Protein AF-A0A2S6AYW7-F1 (afdb_monomer_lite)

Secondary structure (DSSP, 8-state):
-B-TTS-B--GGGT---------S---EETTEE-------PPTT--HHHHHHHHHHHHHHSTTT------HHHHHHHHHHHHHTT-

Radius of gyration: 24.57 Å; chains: 1; bounding box: 52×24×71 Å

Structure (mmCIF, N/CA/C/O backbone):
data_AF-A0A2S6AYW7-F1
#
_entry.id   AF-A0A2S6AYW7-F1
#
loop_
_atom_site.group_PDB
_atom_site.id
_atom_site.type_symbol
_atom_site.label_atom_id
_atom_site.label_alt_id
_atom_site.label_comp_id
_atom_site.label_asym_id
_atom_site.label_entity_id
_atom_site.label_seq_id
_atom_site.pdbx_PDB_ins_code
_atom_site.Cartn_x
_atom_site.Cartn_y
_atom_site.Cartn_z
_atom_site.occupancy
_atom_site.B_iso_or_equiv
_atom_site.auth_seq_id
_atom_site.auth_comp_id
_atom_site.auth_asym_id
_atom_site.auth_atom_id
_atom_site.pdbx_PDB_model_num
ATOM 1 N N . VAL A 1 1 ? -18.979 1.981 35.654 1.00 82.19 1 VAL A N 1
ATOM 2 C CA . VAL A 1 1 ? -19.686 3.225 35.268 1.00 82.19 1 VAL A CA 1
ATOM 3 C C . VAL A 1 1 ? -20.910 3.353 36.148 1.00 82.19 1 VAL A C 1
ATOM 5 O O . VAL A 1 1 ? -21.497 2.331 36.480 1.00 82.19 1 VAL A O 1
ATOM 8 N N . ARG A 1 2 ? -21.241 4.561 36.604 1.00 91.00 2 ARG A N 1
ATOM 9 C CA . ARG A 1 2 ? -22.393 4.766 37.487 1.00 91.00 2 ARG A CA 1
ATOM 10 C C . ARG A 1 2 ? -23.684 4.773 36.656 1.00 91.00 2 ARG A C 1
ATOM 12 O O . ARG A 1 2 ? -23.717 5.465 35.642 1.00 91.00 2 ARG A O 1
ATOM 19 N N . ASN A 1 3 ? -24.696 3.991 37.036 1.00 89.19 3 ASN A N 1
ATOM 20 C CA . ASN A 1 3 ? -25.998 3.970 36.356 1.00 89.19 3 ASN A CA 1
ATOM 21 C C . ASN A 1 3 ? -26.913 5.116 36.844 1.00 89.19 3 ASN A C 1
ATOM 23 O O . ASN A 1 3 ? -26.565 5.848 37.772 1.00 89.19 3 ASN A O 1
ATOM 27 N N . ASN A 1 4 ? -28.093 5.263 36.229 1.00 90.00 4 ASN A N 1
ATOM 28 C CA . ASN A 1 4 ? -29.076 6.297 36.589 1.00 90.00 4 ASN A CA 1
ATOM 29 C C . ASN A 1 4 ? -29.647 6.138 38.015 1.00 90.00 4 ASN A C 1
ATOM 31 O O . ASN A 1 4 ? -30.157 7.094 38.587 1.00 90.00 4 ASN A O 1
ATOM 35 N N . SER A 1 5 ? -29.522 4.947 38.602 1.00 92.19 5 SER A N 1
ATOM 36 C CA . SER A 1 5 ? -29.877 4.659 39.998 1.00 92.19 5 SER A CA 1
ATOM 37 C C . SER A 1 5 ? -28.731 4.960 40.975 1.00 92.19 5 SER A C 1
ATOM 39 O O . SER A 1 5 ? -28.848 4.708 42.170 1.00 92.19 5 SER A O 1
ATOM 41 N N . GLY A 1 6 ? -27.604 5.495 40.490 1.00 90.12 6 GLY A N 1
ATOM 42 C CA . GLY A 1 6 ? -26.437 5.828 41.303 1.00 90.12 6 GLY A CA 1
ATOM 43 C C . GLY A 1 6 ? -25.531 4.639 41.637 1.00 90.12 6 GLY A C 1
ATOM 44 O O . GLY A 1 6 ? -24.519 4.830 42.312 1.00 90.12 6 GLY A O 1
ATOM 45 N N . GLU A 1 7 ? -25.829 3.440 41.148 1.00 92.38 7 GLU A N 1
ATOM 46 C CA . GLU A 1 7 ? -25.077 2.217 41.430 1.00 92.38 7 GLU A CA 1
ATOM 47 C C . GLU A 1 7 ? -23.864 2.082 40.508 1.00 92.38 7 GLU A C 1
ATOM 49 O O . GLU A 1 7 ? -23.867 2.529 39.358 1.00 92.38 7 GLU A O 1
ATOM 54 N N . MET A 1 8 ? -22.808 1.436 41.002 1.00 92.69 8 MET A N 1
ATOM 55 C CA . MET A 1 8 ? -21.625 1.141 40.199 1.00 92.69 8 MET A CA 1
ATOM 56 C C . MET A 1 8 ? -21.838 -0.136 39.390 1.00 92.69 8 MET A C 1
ATOM 58 O O . MET A 1 8 ? -21.927 -1.223 39.947 1.00 92.69 8 MET A O 1
ATOM 62 N N . VAL A 1 9 ? -21.855 -0.002 38.065 1.00 91.12 9 VAL A N 1
ATOM 63 C CA . VAL A 1 9 ? -22.022 -1.118 37.129 1.00 91.12 9 VAL A CA 1
ATOM 64 C C . VAL A 1 9 ? -20.685 -1.429 36.442 1.00 91.12 9 VAL A C 1
ATOM 66 O O . VAL A 1 9 ? -20.021 -0.499 35.959 1.00 91.12 9 VAL A O 1
ATOM 69 N N . PRO A 1 10 ? -20.244 -2.700 36.389 1.00 89.38 10 PRO A N 1
ATOM 70 C CA . PRO A 1 10 ? -19.020 -3.075 35.686 1.00 89.38 10 PRO A CA 1
ATOM 71 C C . PRO A 1 10 ? -19.166 -2.853 34.174 1.00 89.38 10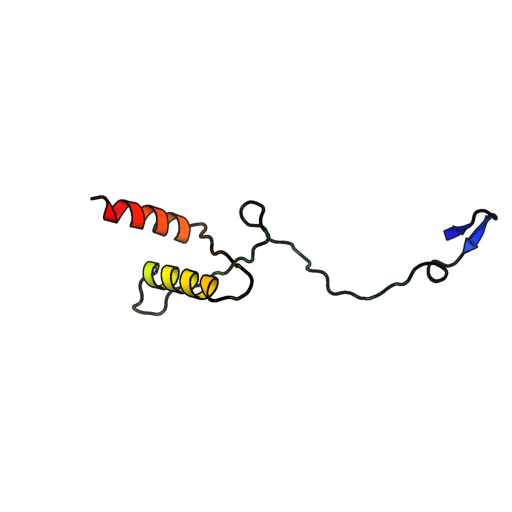 PRO A C 1
ATOM 73 O O . PRO A 1 10 ? -20.243 -3.022 33.613 1.00 89.38 10 PRO A O 1
ATOM 76 N N . PHE A 1 11 ? -18.072 -2.482 33.503 1.00 86.88 11 PHE A N 1
ATOM 77 C CA . PHE A 1 11 ? -18.076 -2.180 32.061 1.00 86.88 11 PHE A CA 1
ATOM 78 C C . PHE A 1 11 ? -18.496 -3.393 31.213 1.00 86.88 11 PHE A C 1
ATOM 80 O O . PHE A 1 11 ? -19.181 -3.250 30.207 1.00 86.88 11 PHE A O 1
ATOM 87 N N . SER A 1 12 ? -18.163 -4.599 31.678 1.00 87.19 12 SER A N 1
ATOM 88 C CA . SER A 1 12 ? -18.550 -5.867 31.055 1.00 87.19 12 SER A CA 1
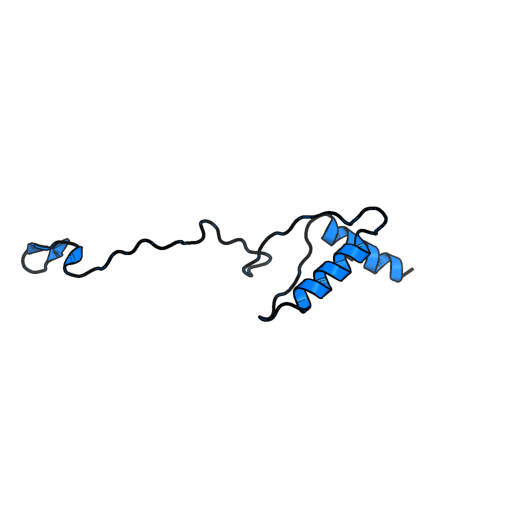ATOM 89 C C . SER A 1 12 ? -20.059 -6.140 31.053 1.00 87.19 12 SER A C 1
ATOM 91 O O . SER A 1 12 ? -20.503 -7.009 30.313 1.00 87.19 12 SER A O 1
ATOM 93 N N . ALA A 1 13 ? -20.862 -5.423 31.850 1.00 87.62 13 ALA A N 1
ATOM 94 C CA . ALA A 1 13 ? -22.316 -5.600 31.865 1.00 87.62 13 ALA A CA 1
ATOM 95 C C . ALA A 1 13 ? -23.015 -5.010 30.626 1.00 87.62 13 ALA A C 1
ATOM 97 O O . ALA A 1 13 ? -24.186 -5.298 30.399 1.00 87.62 13 ALA A O 1
ATOM 98 N N . PHE A 1 14 ? -22.325 -4.172 29.846 1.00 88.31 14 PHE A N 1
ATOM 9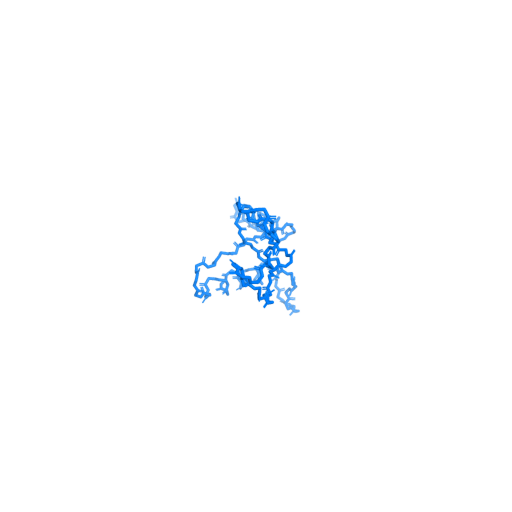9 C CA . PHE A 1 14 ? -22.891 -3.499 28.670 1.00 88.31 14 PHE A CA 1
ATOM 100 C C . PHE A 1 14 ? -21.880 -3.279 27.530 1.00 88.31 14 PHE A C 1
ATOM 102 O O . PHE A 1 14 ? -22.216 -2.641 26.535 1.00 88.31 14 PHE A O 1
ATOM 109 N N . ALA A 1 15 ? -20.653 -3.790 27.651 1.00 89.88 15 ALA A N 1
ATOM 110 C CA . ALA A 1 15 ? -19.631 -3.717 26.613 1.00 89.88 15 ALA A CA 1
ATOM 111 C C . ALA A 1 15 ? -18.837 -5.027 26.523 1.00 89.88 15 ALA A C 1
ATOM 113 O O . ALA A 1 15 ? -18.611 -5.712 27.522 1.00 89.88 15 ALA A O 1
ATOM 114 N N . THR A 1 16 ? -18.378 -5.346 25.314 1.00 89.38 16 THR A N 1
ATOM 115 C CA . THR A 1 16 ? -17.519 -6.498 25.023 1.00 89.38 16 THR A CA 1
ATOM 116 C C . THR A 1 16 ? -16.159 -5.995 24.554 1.00 89.38 16 THR A C 1
ATOM 118 O O . THR A 1 16 ? -16.092 -5.080 23.737 1.00 89.38 16 THR A O 1
ATOM 121 N N . THR A 1 17 ? -15.082 -6.593 25.060 1.00 88.25 17 THR A N 1
ATOM 122 C CA . THR A 1 17 ? -13.709 -6.248 24.675 1.00 88.25 17 THR A CA 1
ATOM 123 C C . THR A 1 17 ? -13.082 -7.416 23.927 1.00 88.25 17 THR A C 1
ATOM 125 O O . THR A 1 17 ? -13.125 -8.550 24.406 1.00 88.25 17 THR A O 1
ATOM 128 N N . SER A 1 18 ? -12.469 -7.137 22.781 1.00 88.56 18 SER A N 1
ATOM 129 C CA . SER A 1 18 ? -11.688 -8.084 21.985 1.00 88.56 18 SER A CA 1
ATOM 130 C C . SER A 1 18 ? -10.286 -7.527 21.738 1.00 88.56 18 SER A C 1
ATOM 132 O O . SER A 1 18 ? -10.070 -6.315 21.712 1.00 88.56 18 SER A O 1
ATOM 134 N N . TRP A 1 19 ? -9.314 -8.423 21.571 1.00 85.56 19 TRP A N 1
ATOM 135 C CA . TRP A 1 19 ? -8.008 -8.057 21.031 1.00 85.56 19 TRP A CA 1
ATOM 136 C C . TRP A 1 19 ? -8.082 -8.103 19.511 1.00 85.56 19 TRP A C 1
ATOM 138 O O . TRP A 1 19 ? -8.303 -9.167 18.937 1.00 85.56 19 TRP A O 1
ATOM 148 N N . GLU A 1 20 ? -7.871 -6.961 18.867 1.00 83.31 20 GLU A N 1
ATOM 149 C CA . GLU A 1 20 ? -7.843 -6.856 17.411 1.00 83.31 20 GLU A CA 1
ATOM 150 C C . GLU A 1 20 ? -6.511 -6.287 16.933 1.00 83.31 20 GLU A C 1
ATOM 152 O O . GLU A 1 20 ? -5.890 -5.437 17.577 1.00 83.31 20 GLU A O 1
ATOM 157 N N . LYS A 1 21 ? -6.058 -6.768 15.774 1.00 75.50 21 LYS A N 1
ATOM 158 C CA . LYS A 1 21 ? -4.854 -6.263 15.122 1.00 75.50 21 LYS A CA 1
ATOM 159 C C . LYS A 1 21 ? -5.227 -5.066 14.248 1.00 75.50 21 LYS A C 1
ATOM 161 O O . LYS A 1 21 ? -5.563 -5.229 13.081 1.00 75.50 21 LYS A O 1
ATOM 166 N N . GLY A 1 22 ? -5.170 -3.865 14.816 1.00 73.25 22 GLY A N 1
ATOM 167 C CA . GLY A 1 22 ? -5.270 -2.619 14.052 1.00 73.25 22 GLY A CA 1
ATOM 168 C C . GLY A 1 22 ? -3.953 -2.278 13.346 1.00 73.25 22 GLY A C 1
ATOM 169 O O . GLY A 1 22 ? -2.875 -2.552 13.878 1.00 73.25 22 GLY A O 1
ATOM 170 N N . SER A 1 23 ? -4.014 -1.667 12.156 1.00 69.62 23 SER A N 1
ATOM 171 C CA . SER A 1 23 ? -2.808 -1.108 11.528 1.00 69.62 23 SER A CA 1
ATOM 172 C C . SER A 1 23 ? -2.306 0.072 12.359 1.00 69.62 23 SER A C 1
ATOM 174 O O . SER A 1 23 ? -3.048 1.026 12.582 1.00 69.62 23 SER A O 1
ATOM 176 N N . ALA A 1 24 ? -1.046 0.031 12.799 1.00 65.31 24 ALA A N 1
ATOM 177 C CA . ALA A 1 24 ? -0.445 1.103 13.598 1.00 65.31 24 ALA A CA 1
ATOM 178 C C . ALA A 1 24 ? -0.272 2.418 12.811 1.00 65.31 24 ALA A C 1
ATOM 180 O O . ALA A 1 24 ? -0.080 3.474 13.407 1.00 65.31 24 ALA A O 1
ATOM 181 N N . SER A 1 25 ? -0.334 2.357 11.477 1.00 63.84 25 SER A N 1
ATOM 182 C CA . SER A 1 25 ? -0.234 3.516 10.595 1.00 63.84 25 SER A CA 1
ATOM 183 C C . SER A 1 25 ? -1.072 3.313 9.334 1.00 63.84 25 SER A C 1
ATOM 185 O O . SER A 1 25 ? -1.140 2.209 8.788 1.00 63.84 25 SER A O 1
ATOM 187 N N . LEU A 1 26 ? -1.710 4.386 8.871 1.00 67.25 26 LEU A N 1
ATOM 188 C CA . LEU A 1 26 ? -2.383 4.445 7.579 1.00 67.25 26 LEU A CA 1
ATOM 189 C C . LEU A 1 26 ? -1.570 5.362 6.665 1.00 67.25 26 LEU A C 1
ATOM 191 O O . LEU A 1 26 ? -1.684 6.586 6.738 1.00 67.25 26 LEU A O 1
ATOM 195 N N . SER A 1 27 ? -0.744 4.768 5.810 1.00 75.12 27 SER A N 1
ATOM 196 C CA . SER A 1 27 ? -0.019 5.509 4.783 1.00 75.12 27 SER A CA 1
ATOM 197 C C . SER A 1 27 ? -0.978 5.915 3.664 1.00 75.12 27 SER A C 1
ATOM 199 O O . SER A 1 27 ? -1.822 5.136 3.219 1.00 75.12 27 SER A O 1
ATOM 201 N N . ARG A 1 28 ? -0.877 7.174 3.238 1.00 82.19 28 ARG A N 1
ATOM 202 C CA . ARG A 1 28 ? -1.660 7.733 2.137 1.00 82.19 28 ARG A CA 1
ATOM 203 C C . ARG A 1 28 ? -0.732 8.370 1.122 1.00 82.19 28 ARG A C 1
ATOM 205 O O . ARG A 1 28 ? 0.225 9.039 1.502 1.00 82.19 28 ARG A O 1
ATOM 212 N N . PHE A 1 29 ? -1.067 8.218 -0.150 1.00 83.44 29 PHE A N 1
ATOM 213 C CA . PHE A 1 29 ? -0.442 8.940 -1.248 1.00 83.44 29 PHE A CA 1
ATOM 214 C C . PHE A 1 29 ? -1.528 9.740 -1.968 1.00 83.44 29 PHE A C 1
ATOM 216 O O . PHE A 1 29 ? -2.548 9.181 -2.364 1.00 83.44 29 PHE A O 1
ATOM 223 N N . ASN A 1 30 ? -1.357 11.062 -2.059 1.00 81.31 30 ASN A N 1
ATOM 224 C CA . ASN A 1 30 ? -2.347 11.986 -2.634 1.00 81.31 30 ASN A CA 1
ATOM 225 C C . ASN A 1 30 ? -3.784 11.814 -2.086 1.00 81.31 30 ASN A C 1
ATOM 227 O O . ASN A 1 30 ? -4.760 11.974 -2.809 1.00 81.31 30 ASN A O 1
ATOM 231 N N . GLY A 1 31 ? -3.922 11.485 -0.796 1.00 81.06 31 GLY A N 1
ATOM 232 C CA . GLY A 1 31 ? -5.219 11.317 -0.121 1.00 81.06 31 GLY A CA 1
ATOM 233 C C . GLY A 1 31 ? -5.801 9.896 -0.159 1.00 81.06 31 GLY A C 1
ATOM 234 O O . GLY A 1 31 ? -6.632 9.561 0.690 1.00 81.06 31 GLY A O 1
ATOM 235 N N . THR A 1 32 ? -5.305 9.029 -1.042 1.00 85.25 32 THR A N 1
ATOM 236 C CA . THR A 1 32 ? -5.733 7.625 -1.161 1.00 85.25 32 THR A CA 1
ATOM 237 C C . THR A 1 32 ? -4.865 6.717 -0.281 1.00 85.25 32 THR A C 1
ATOM 239 O O . THR A 1 32 ? -3.653 6.937 -0.216 1.00 85.25 32 THR A O 1
ATOM 242 N N . PRO A 1 33 ? -5.432 5.713 0.422 1.00 87.12 33 PRO A N 1
ATOM 243 C CA . PRO A 1 33 ? -4.644 4.702 1.128 1.00 87.12 33 PRO A CA 1
ATOM 244 C C . PRO A 1 33 ? -3.635 4.044 0.188 1.00 87.12 33 PRO A C 1
ATOM 246 O O . PRO A 1 33 ? -4.003 3.577 -0.886 1.00 87.12 33 PRO A O 1
ATOM 249 N N . ALA A 1 34 ? -2.367 4.031 0.582 1.00 88.06 34 ALA A N 1
ATOM 250 C CA . ALA A 1 34 ? -1.286 3.543 -0.259 1.00 88.06 34 ALA A CA 1
ATOM 251 C C . ALA A 1 34 ? -0.196 2.891 0.585 1.00 88.06 34 ALA A C 1
ATOM 253 O O . ALA A 1 34 ? 0.030 3.262 1.738 1.00 88.06 34 ALA A O 1
ATOM 254 N N . ILE A 1 35 ? 0.509 1.943 -0.019 1.00 88.31 35 ILE A N 1
ATOM 255 C CA . ILE A 1 35 ? 1.682 1.300 0.566 1.00 88.31 35 ILE A CA 1
ATOM 256 C C . ILE A 1 35 ? 2.897 1.762 -0.232 1.00 88.31 35 ILE A C 1
ATOM 258 O O . ILE A 1 35 ? 2.868 1.772 -1.460 1.00 88.31 35 ILE A O 1
ATOM 262 N N . SER A 1 36 ? 3.954 2.165 0.471 1.00 88.19 36 SER A N 1
ATOM 263 C CA . SER A 1 36 ? 5.220 2.516 -0.170 1.00 88.19 36 SER A CA 1
ATOM 264 C C . SER A 1 36 ? 6.029 1.251 -0.433 1.00 88.19 36 SER A C 1
ATOM 266 O O . SER A 1 36 ? 6.246 0.459 0.485 1.00 88.19 36 SER A O 1
ATOM 268 N N . ILE A 1 37 ? 6.480 1.080 -1.673 1.00 89.12 37 ILE A N 1
ATOM 269 C CA . ILE A 1 37 ? 7.348 -0.017 -2.099 1.00 89.12 37 ILE A CA 1
ATOM 270 C C . ILE A 1 37 ? 8.624 0.604 -2.665 1.00 89.12 37 ILE A C 1
ATOM 272 O O . ILE A 1 37 ? 8.563 1.525 -3.479 1.00 89.12 37 ILE A O 1
ATOM 276 N N . SER A 1 38 ? 9.778 0.105 -2.229 1.00 90.50 38 SER A N 1
ATOM 277 C CA . SER A 1 38 ? 11.089 0.508 -2.733 1.00 90.50 38 SER A CA 1
ATOM 278 C C . SER A 1 38 ? 11.855 -0.704 -3.254 1.00 90.50 38 SER A C 1
ATOM 280 O O . SER A 1 38 ? 11.744 -1.809 -2.724 1.00 90.50 38 SER A O 1
ATOM 282 N N . GLY A 1 39 ? 12.633 -0.495 -4.312 1.00 90.00 39 GLY A N 1
ATOM 283 C CA . GLY A 1 39 ? 13.392 -1.547 -4.974 1.00 90.00 39 GLY A CA 1
ATOM 284 C C . GLY A 1 39 ? 14.350 -0.980 -6.012 1.00 90.00 39 GLY A C 1
ATOM 285 O O . GLY A 1 39 ? 14.370 0.225 -6.264 1.00 90.00 39 GLY A O 1
ATOM 286 N N . ALA A 1 40 ? 15.152 -1.862 -6.597 1.00 90.88 40 ALA A N 1
ATOM 287 C CA . ALA A 1 40 ? 16.094 -1.541 -7.659 1.00 90.88 40 ALA A CA 1
ATOM 288 C C . ALA A 1 40 ? 15.931 -2.545 -8.813 1.00 90.88 40 ALA A C 1
ATOM 290 O O . ALA A 1 40 ? 15.547 -3.691 -8.558 1.00 90.88 40 ALA A O 1
ATOM 291 N N . PRO A 1 41 ? 16.213 -2.141 -10.065 1.00 91.44 41 PRO A N 1
ATOM 292 C CA . PRO A 1 41 ? 16.180 -3.053 -11.201 1.00 91.44 41 PRO A CA 1
ATOM 293 C C . PRO A 1 41 ? 17.215 -4.174 -11.044 1.00 91.44 41 PRO A C 1
ATOM 295 O O . PRO A 1 41 ? 18.249 -4.013 -10.389 1.00 91.44 41 PRO A O 1
ATOM 298 N N . ALA A 1 42 ? 16.953 -5.311 -11.690 1.00 92.44 42 ALA A N 1
ATOM 299 C CA . ALA A 1 42 ? 17.934 -6.383 -11.804 1.00 92.44 42 ALA A CA 1
ATOM 300 C C . ALA A 1 42 ? 19.179 -5.915 -12.582 1.00 92.44 42 ALA A C 1
ATOM 302 O O .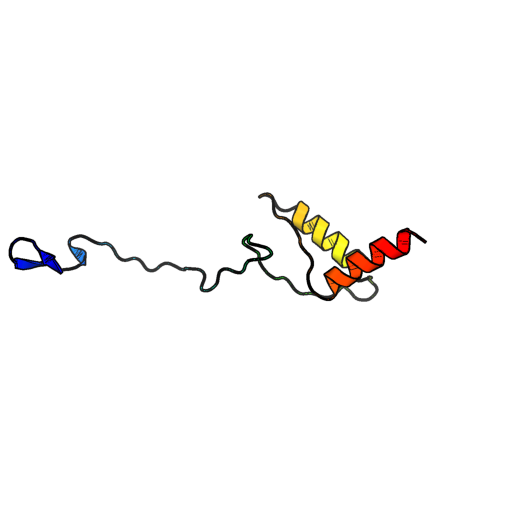 ALA A 1 42 ? 19.120 -5.000 -13.406 1.00 92.44 42 ALA A O 1
ATOM 303 N N . THR A 1 43 ? 20.324 -6.560 -12.345 1.00 92.56 43 THR A N 1
ATOM 304 C CA . THR A 1 43 ? 21.574 -6.231 -13.043 1.00 92.56 43 THR A CA 1
ATOM 305 C C . THR A 1 43 ? 21.399 -6.337 -14.560 1.00 92.56 43 THR A C 1
ATOM 307 O O . THR A 1 43 ? 20.956 -7.364 -15.066 1.00 92.56 43 THR A O 1
ATOM 310 N N . GLY A 1 44 ? 21.774 -5.280 -15.286 1.00 89.62 44 GLY A N 1
ATOM 311 C CA . GLY A 1 44 ? 21.650 -5.215 -16.747 1.00 89.62 44 GLY A CA 1
ATOM 312 C C . GLY A 1 44 ? 20.274 -4.775 -17.262 1.00 89.62 44 GLY A C 1
ATOM 313 O O . GLY A 1 44 ? 20.104 -4.665 -18.472 1.00 89.62 44 GLY A O 1
ATOM 314 N N . VAL A 1 45 ? 19.316 -4.486 -16.377 1.00 92.25 45 VAL A N 1
ATOM 315 C CA . VAL A 1 45 ? 17.988 -3.962 -16.729 1.00 92.25 45 VAL A CA 1
ATOM 316 C C . VAL A 1 45 ? 17.932 -2.466 -16.426 1.00 92.25 45 VAL A C 1
ATOM 318 O O . VAL A 1 45 ? 18.469 -2.008 -15.417 1.00 92.25 45 VAL A O 1
ATOM 321 N N . SER A 1 46 ? 17.295 -1.687 -17.301 1.00 90.81 46 SER A N 1
ATOM 322 C CA . SER A 1 46 ? 17.098 -0.258 -17.053 1.00 90.81 46 SER A CA 1
ATOM 323 C C . SER A 1 46 ? 16.015 -0.020 -15.996 1.00 90.81 46 SER A C 1
ATOM 325 O O . SER A 1 46 ? 15.073 -0.800 -15.843 1.00 90.81 46 SER A O 1
ATOM 327 N N . SER A 1 47 ? 16.131 1.091 -15.275 1.00 90.25 47 SER A N 1
ATOM 328 C CA . SER A 1 47 ? 15.127 1.551 -14.312 1.00 90.25 47 SER A CA 1
ATOM 329 C C . SER A 1 47 ? 13.755 1.751 -14.961 1.00 90.25 47 SER A C 1
ATOM 331 O O . SER A 1 47 ? 12.766 1.293 -14.401 1.00 90.25 47 SER A O 1
ATOM 333 N N . GLY A 1 48 ? 13.692 2.309 -16.176 1.00 90.12 48 GLY A N 1
ATOM 334 C CA . GLY A 1 48 ? 12.443 2.442 -16.934 1.00 90.12 48 GLY A CA 1
ATOM 335 C C . GLY A 1 48 ? 11.734 1.108 -17.205 1.00 90.12 48 GLY A C 1
ATOM 336 O O . GLY A 1 48 ? 10.538 1.003 -16.959 1.00 90.12 48 GLY A O 1
ATOM 337 N N . VAL A 1 49 ? 12.471 0.062 -17.608 1.00 91.69 49 VAL A N 1
ATOM 338 C CA . VAL A 1 49 ? 11.888 -1.279 -17.821 1.00 91.69 49 VAL A CA 1
ATOM 339 C C . VAL A 1 49 ? 11.355 -1.859 -16.512 1.00 91.69 49 VAL A C 1
ATOM 341 O O . VAL A 1 49 ? 10.272 -2.437 -16.487 1.00 91.69 49 VAL A O 1
ATOM 344 N N . ALA A 1 50 ? 12.081 -1.679 -15.406 1.00 92.12 50 ALA A N 1
ATOM 345 C CA . ALA A 1 50 ? 11.600 -2.116 -14.099 1.00 92.12 50 ALA A CA 1
ATOM 346 C C . ALA A 1 50 ? 10.355 -1.335 -13.643 1.00 92.12 50 ALA A C 1
ATOM 348 O O . ALA A 1 50 ? 9.476 -1.910 -13.008 1.00 92.12 50 ALA A O 1
ATOM 349 N N . MET A 1 51 ? 10.255 -0.045 -13.972 1.00 91.44 51 MET A N 1
ATOM 350 C CA . MET A 1 51 ? 9.069 0.757 -13.677 1.00 91.44 51 MET A CA 1
ATOM 351 C C . ME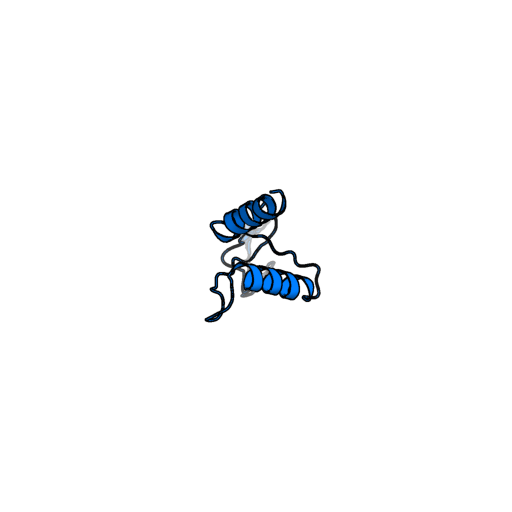T A 1 51 ? 7.851 0.288 -14.479 1.00 91.44 51 MET A C 1
ATOM 353 O O . MET A 1 51 ? 6.783 0.105 -13.901 1.00 91.44 51 MET A O 1
ATOM 357 N N . ASP A 1 52 ? 8.010 0.035 -15.778 1.00 93.00 52 ASP A N 1
ATOM 358 C CA . ASP A 1 52 ? 6.913 -0.457 -16.618 1.00 93.00 52 ASP A CA 1
ATOM 359 C C . ASP A 1 52 ? 6.416 -1.838 -16.147 1.00 93.00 52 ASP A C 1
ATOM 361 O O . ASP A 1 52 ? 5.211 -2.076 -16.072 1.00 93.00 52 ASP A O 1
ATOM 365 N N . GLU A 1 53 ? 7.327 -2.724 -15.735 1.00 93.12 53 GLU A N 1
ATOM 366 C CA . GLU A 1 53 ? 6.968 -4.029 -15.164 1.00 93.12 53 GLU A CA 1
ATOM 367 C C . GLU A 1 53 ? 6.210 -3.890 -13.832 1.00 93.12 53 GLU A C 1
ATOM 369 O O . GLU A 1 53 ? 5.224 -4.587 -13.600 1.00 93.12 53 GLU A O 1
ATOM 374 N N . MET A 1 54 ? 6.612 -2.959 -12.962 1.00 91.69 54 MET A N 1
ATOM 375 C CA . MET A 1 54 ? 5.889 -2.688 -11.712 1.00 91.69 54 MET A CA 1
ATOM 376 C C . MET A 1 54 ? 4.467 -2.169 -11.963 1.00 91.69 54 MET A C 1
ATOM 378 O O . MET A 1 54 ? 3.542 -2.550 -11.243 1.00 91.69 54 MET A O 1
ATOM 382 N N . GLU A 1 55 ? 4.269 -1.323 -12.978 1.00 91.25 55 GLU A N 1
ATOM 383 C CA . GLU A 1 55 ? 2.934 -0.874 -13.395 1.00 91.25 55 GLU A CA 1
ATOM 384 C C . GLU A 1 55 ? 2.095 -2.046 -13.928 1.00 91.25 55 GLU A C 1
ATOM 386 O O . GLU A 1 55 ? 0.928 -2.180 -13.554 1.00 91.25 55 GLU A O 1
ATOM 391 N N . ALA A 1 56 ? 2.692 -2.934 -14.731 1.00 92.19 56 ALA A N 1
ATOM 392 C CA . ALA A 1 56 ? 2.026 -4.130 -15.244 1.00 92.19 56 ALA A CA 1
ATOM 393 C C . ALA A 1 56 ? 1.601 -5.086 -14.116 1.00 92.19 56 ALA A C 1
ATOM 395 O O . ALA A 1 56 ? 0.469 -5.573 -14.106 1.00 92.19 56 ALA A O 1
ATOM 396 N N . GLN A 1 57 ? 2.471 -5.309 -13.129 1.00 91.56 57 GLN A N 1
ATOM 397 C CA . GLN A 1 57 ? 2.155 -6.138 -11.965 1.00 91.56 57 GLN A CA 1
ATOM 398 C C . GLN A 1 57 ? 1.048 -5.525 -11.110 1.00 91.56 57 GLN A C 1
ATOM 400 O O . GLN A 1 57 ? 0.141 -6.242 -10.695 1.00 91.56 57 GLN A O 1
ATOM 405 N N . ALA A 1 58 ? 1.076 -4.209 -10.882 1.00 90.50 58 ALA A N 1
ATOM 406 C CA . ALA A 1 58 ? 0.010 -3.523 -10.159 1.00 90.50 58 ALA A CA 1
ATOM 407 C C . ALA A 1 58 ? -1.339 -3.624 -10.892 1.00 90.50 58 ALA A C 1
ATOM 409 O O . ALA A 1 58 ? -2.358 -3.871 -10.251 1.00 90.50 58 ALA A O 1
ATOM 410 N N . ALA A 1 59 ? -1.342 -3.497 -12.223 1.00 90.25 59 ALA A N 1
ATOM 411 C CA . ALA A 1 59 ? -2.541 -3.637 -13.050 1.00 90.25 59 ALA A CA 1
ATOM 412 C C . ALA A 1 59 ? -3.088 -5.076 -13.096 1.00 90.25 59 ALA A C 1
ATOM 414 O O . ALA A 1 59 ? -4.284 -5.270 -13.305 1.00 90.25 59 ALA A O 1
ATOM 415 N N . ALA A 1 60 ? -2.230 -6.081 -12.899 1.00 92.12 60 ALA A N 1
ATOM 416 C CA . ALA A 1 60 ? -2.625 -7.486 -12.842 1.00 92.12 60 ALA A CA 1
ATOM 417 C C . ALA A 1 60 ? -3.276 -7.887 -11.504 1.00 92.12 60 ALA A C 1
ATOM 419 O O . ALA A 1 60 ? -3.855 -8.972 -11.411 1.00 92.12 60 ALA A O 1
ATOM 420 N N . LEU A 1 61 ? -3.183 -7.050 -10.465 1.00 90.62 61 LEU A N 1
ATOM 421 C CA . LEU A 1 61 ? -3.828 -7.314 -9.183 1.00 90.62 61 LEU A CA 1
ATOM 422 C C . LEU A 1 61 ? -5.343 -7.121 -9.290 1.00 90.62 61 LEU A C 1
ATOM 424 O O . LEU A 1 61 ? -5.833 -6.064 -9.691 1.00 90.62 61 LEU A O 1
ATOM 428 N N . ASP A 1 62 ? -6.089 -8.128 -8.843 1.00 86.88 62 ASP A N 1
ATOM 429 C CA . ASP A 1 62 ? -7.532 -8.003 -8.671 1.00 86.88 62 ASP A CA 1
ATOM 430 C C . ASP A 1 62 ? -7.842 -7.026 -7.526 1.00 86.88 62 ASP A C 1
ATOM 432 O O . ASP A 1 62 ? -7.191 -7.069 -6.483 1.00 86.88 62 ASP A O 1
ATOM 436 N N . GLY A 1 63 ? -8.820 -6.138 -7.711 1.00 82.00 63 GLY A N 1
ATOM 437 C CA . GLY A 1 63 ? -9.195 -5.126 -6.711 1.00 82.00 63 GLY A CA 1
ATOM 438 C C . GLY A 1 63 ? -8.950 -3.663 -7.098 1.00 82.00 63 GLY A C 1
ATOM 439 O O . GLY A 1 63 ? -9.157 -2.782 -6.265 1.00 82.00 63 GLY A O 1
ATOM 440 N N . GLY A 1 64 ? -8.564 -3.375 -8.347 1.00 82.56 64 GLY A N 1
ATOM 441 C CA . GLY A 1 64 ? -8.504 -1.999 -8.867 1.00 82.56 64 GLY A CA 1
ATOM 442 C C . GLY A 1 64 ? -7.365 -1.157 -8.284 1.00 82.56 64 GLY A C 1
ATOM 443 O O . GLY A 1 64 ? -7.522 0.048 -8.074 1.00 82.56 64 GLY A O 1
ATOM 444 N N . TYR A 1 65 ? -6.229 -1.790 -7.992 1.00 88.12 65 TYR A N 1
ATOM 445 C CA . TYR A 1 65 ? -5.043 -1.110 -7.485 1.00 88.12 65 TYR A CA 1
ATOM 446 C C . TYR A 1 65 ? -4.405 -0.222 -8.560 1.00 88.12 65 TYR A C 1
ATOM 448 O O . TYR A 1 65 ? -4.319 -0.587 -9.729 1.00 88.12 65 TYR A O 1
ATOM 456 N N . GLY A 1 66 ? -3.942 0.957 -8.145 1.00 87.19 66 GLY A N 1
ATOM 457 C CA . GLY A 1 66 ? -3.171 1.868 -8.987 1.00 87.19 66 GLY A CA 1
ATOM 458 C C . GLY A 1 66 ? -1.725 1.967 -8.513 1.00 87.19 66 GLY A C 1
ATOM 459 O O . GLY A 1 66 ? -1.451 1.867 -7.316 1.00 87.19 66 GLY A O 1
ATOM 460 N N . ALA A 1 67 ? -0.809 2.208 -9.449 1.00 90.25 67 ALA A N 1
ATOM 461 C CA . ALA A 1 67 ? 0.582 2.531 -9.156 1.00 90.25 67 ALA A CA 1
ATOM 462 C C . ALA A 1 67 ? 0.813 4.044 -9.256 1.00 90.25 67 ALA A C 1
ATOM 464 O O . ALA A 1 67 ? 0.248 4.720 -10.116 1.00 90.25 67 ALA A O 1
ATOM 465 N N . ALA A 1 68 ? 1.656 4.580 -8.374 1.00 90.31 68 ALA A N 1
ATOM 466 C CA . ALA A 1 68 ? 2.086 5.969 -8.432 1.00 90.31 68 ALA A CA 1
ATOM 467 C C . ALA A 1 68 ? 3.562 6.089 -8.052 1.00 90.31 68 ALA A C 1
ATOM 469 O O . ALA A 1 68 ? 4.019 5.492 -7.075 1.00 90.31 68 ALA A O 1
ATOM 470 N N . TRP A 1 69 ? 4.297 6.893 -8.817 1.00 91.19 69 TRP A N 1
ATOM 471 C CA . TRP A 1 69 ? 5.721 7.124 -8.605 1.00 91.19 69 TRP A CA 1
ATOM 472 C C . TRP A 1 69 ? 5.966 8.349 -7.728 1.00 91.19 69 TRP A C 1
ATOM 474 O O . TRP A 1 69 ? 5.257 9.351 -7.812 1.00 91.19 69 TRP A O 1
ATOM 484 N N . SER A 1 70 ? 7.018 8.285 -6.914 1.00 90.00 70 SER A N 1
ATOM 48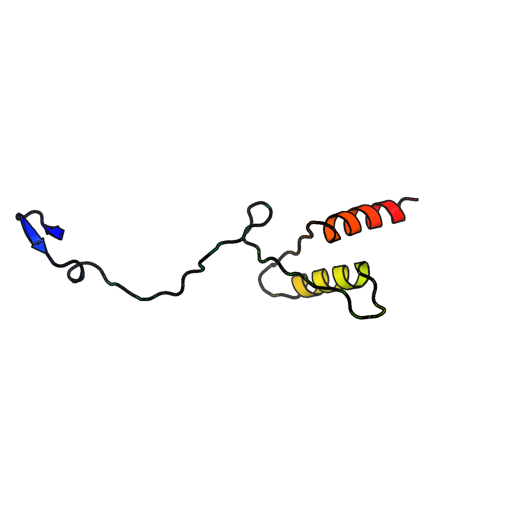5 C CA . SER A 1 70 ? 7.490 9.407 -6.099 1.00 90.00 70 SER A CA 1
ATOM 486 C C . SER A 1 70 ? 9.011 9.551 -6.199 1.00 90.00 70 SER A C 1
ATOM 488 O O . SER A 1 70 ? 9.702 8.638 -6.655 1.00 90.00 70 SER A O 1
ATOM 490 N N . GLY A 1 71 ? 9.539 10.714 -5.810 1.00 89.38 71 GLY A N 1
ATOM 491 C CA . GLY A 1 71 ? 10.983 10.968 -5.775 1.00 89.38 71 GLY A CA 1
ATOM 492 C C . GLY A 1 71 ? 11.667 10.812 -7.138 1.00 89.38 71 GLY A C 1
ATOM 493 O O . GLY A 1 71 ? 11.194 11.349 -8.140 1.00 89.38 71 GLY A O 1
ATOM 494 N N . LEU A 1 72 ? 12.781 10.071 -7.164 1.00 87.69 72 LEU A N 1
ATOM 495 C CA . LEU A 1 72 ? 13.600 9.868 -8.365 1.00 87.69 72 LEU A CA 1
ATOM 496 C C . LEU A 1 72 ? 12.826 9.173 -9.490 1.00 87.69 72 LEU A C 1
ATOM 498 O O . LEU A 1 72 ? 12.882 9.629 -10.625 1.00 87.69 72 LEU A O 1
ATOM 502 N N . SER A 1 73 ? 12.037 8.141 -9.179 1.00 87.88 73 SER A N 1
ATOM 503 C CA . SER A 1 73 ? 11.223 7.441 -10.182 1.00 87.88 73 SER A CA 1
ATOM 504 C C . SER A 1 73 ? 10.193 8.373 -10.828 1.00 87.88 73 SER A C 1
ATOM 506 O O . SER A 1 73 ? 9.942 8.297 -12.026 1.00 87.88 73 SER A O 1
ATOM 508 N N . TYR A 1 74 ? 9.628 9.315 -10.065 1.00 88.81 74 TYR A N 1
ATOM 509 C CA . TYR A 1 74 ? 8.728 10.327 -10.626 1.00 88.81 74 TYR A CA 1
ATOM 510 C C . TYR A 1 74 ? 9.459 11.277 -11.587 1.00 88.81 74 TYR A C 1
ATOM 512 O O . TYR A 1 74 ? 8.969 11.558 -12.681 1.00 88.81 74 TYR A O 1
ATOM 520 N N . GLN A 1 75 ? 10.653 11.739 -11.207 1.00 88.00 75 GLN A N 1
ATOM 521 C CA . GLN A 1 75 ? 11.484 12.591 -12.064 1.00 88.00 75 GLN A CA 1
ATOM 522 C C . GLN A 1 75 ? 11.935 11.864 -13.336 1.00 88.00 75 GLN A C 1
ATOM 524 O O . GLN A 1 75 ? 11.965 12.468 -14.409 1.00 88.00 75 GLN A O 1
ATOM 529 N N . GLU A 1 76 ? 12.244 10.573 -13.235 1.00 87.12 76 GLU A N 1
ATOM 530 C CA . GLU A 1 76 ? 12.617 9.735 -14.370 1.00 87.12 76 GLU A CA 1
ATOM 531 C C . GLU A 1 76 ? 11.453 9.577 -15.353 1.00 87.12 76 GLU A C 1
ATOM 533 O O . GLU A 1 76 ? 11.642 9.788 -16.551 1.00 87.12 76 GLU A O 1
ATOM 538 N N . ARG A 1 77 ? 10.228 9.326 -14.865 1.00 85.00 77 ARG A N 1
ATOM 539 C CA . ARG A 1 77 ? 9.033 9.242 -15.725 1.00 85.00 77 ARG A CA 1
ATOM 540 C C . ARG A 1 77 ? 8.766 10.557 -16.459 1.00 85.00 77 ARG A C 1
ATOM 542 O O . ARG A 1 77 ? 8.499 10.549 -17.660 1.00 85.00 77 ARG A O 1
ATOM 549 N N . LEU A 1 78 ? 8.889 11.689 -15.762 1.00 84.44 78 LEU A N 1
ATOM 550 C CA . LEU A 1 78 ? 8.751 13.012 -16.377 1.00 84.44 78 LEU A CA 1
ATOM 551 C C . LEU A 1 78 ? 9.822 13.262 -17.446 1.00 84.44 78 LEU A C 1
ATOM 553 O O . LEU A 1 78 ? 9.499 13.710 -18.546 1.00 84.44 78 LEU A O 1
ATOM 557 N N . SER A 1 79 ? 11.080 12.936 -17.152 1.00 79.62 79 SER A N 1
ATOM 558 C CA . SER A 1 79 ? 12.201 13.166 -18.071 1.00 79.62 79 SER A CA 1
ATOM 559 C C . SER A 1 79 ? 12.132 12.252 -19.299 1.00 79.62 79 SER A C 1
ATOM 561 O O . SER A 1 79 ? 12.340 12.716 -20.418 1.00 79.62 79 SER A O 1
ATOM 563 N N . GLY A 1 80 ? 11.757 10.981 -19.120 1.00 71.19 80 GLY A N 1
ATOM 564 C CA . GLY A 1 80 ? 11.543 10.034 -20.219 1.00 71.19 80 GLY A CA 1
ATOM 565 C C . GLY A 1 80 ? 10.420 10.466 -21.169 1.00 71.19 80 GLY A C 1
ATOM 566 O O . GLY A 1 80 ? 10.555 10.332 -22.385 1.00 71.19 80 GLY A O 1
ATOM 567 N N . SER A 1 81 ? 9.351 11.078 -20.640 1.00 64.25 81 SER A N 1
ATOM 568 C CA . SER A 1 81 ? 8.279 11.642 -21.475 1.00 64.25 81 SER A CA 1
ATOM 569 C C . SER A 1 81 ? 8.737 12.842 -22.319 1.00 64.25 81 SER A C 1
ATOM 571 O O . SER A 1 81 ? 8.279 13.008 -23.446 1.00 64.25 81 SER A O 1
ATOM 573 N N . GLN A 1 82 ? 9.681 13.649 -21.817 1.00 58.88 82 GLN A N 1
ATOM 574 C CA . GLN A 1 82 ? 10.257 14.776 -22.563 1.00 58.88 82 GLN A CA 1
ATOM 575 C C . GLN A 1 82 ? 11.269 14.326 -23.615 1.00 58.88 82 GLN A C 1
ATOM 577 O O . GLN A 1 82 ? 11.312 14.906 -24.695 1.00 58.88 82 GLN A O 1
ATOM 582 N N . ALA A 1 83 ? 12.039 13.271 -23.341 1.00 57.66 83 ALA A N 1
ATOM 583 C CA . ALA A 1 83 ? 13.025 12.744 -24.284 1.00 57.66 83 ALA A CA 1
ATOM 584 C C . ALA A 1 83 ? 12.401 12.191 -25.580 1.00 57.66 83 ALA A C 1
ATOM 586 O O . ALA A 1 83 ? 13.078 12.131 -26.596 1.00 57.66 83 ALA A O 1
ATOM 587 N N . THR A 1 84 ? 11.116 11.819 -25.561 1.00 53.00 84 THR A N 1
ATOM 588 C CA . THR A 1 84 ? 10.387 11.333 -26.750 1.00 53.00 84 THR A CA 1
ATOM 589 C C . THR A 1 84 ? 9.835 12.481 -27.619 1.00 53.00 84 THR A C 1
ATOM 591 O O . THR A 1 84 ? 9.395 12.245 -28.739 1.00 53.00 84 THR A O 1
ATOM 594 N N . MET A 1 85 ? 9.837 13.726 -27.121 1.00 51.22 85 MET A N 1
ATOM 595 C CA . MET A 1 85 ? 9.325 14.914 -27.831 1.00 51.22 85 MET A CA 1
ATOM 596 C C . MET A 1 85 ? 10.397 15.710 -28.602 1.00 51.22 85 MET A C 1
ATOM 598 O O . MET A 1 85 ? 10.079 16.772 -29.140 1.00 51.22 85 MET A O 1
ATOM 602 N N . LEU A 1 86 ? 11.643 15.230 -28.654 1.00 42.84 86 LEU A N 1
ATOM 603 C CA . LEU A 1 86 ? 12.760 15.829 -29.400 1.00 42.84 86 LEU A CA 1
ATOM 604 C C . LEU A 1 86 ? 13.170 14.927 -30.568 1.00 42.84 86 LEU A C 1
ATOM 606 O O . LEU A 1 86 ? 13.621 15.490 -31.589 1.00 42.84 86 LEU A O 1
#

Foldseek 3Di:
DQDPVRDDDDPVVPDDDDDDDDDPDQDDDPNHGDDDDDDDDDPPDDPVVVVVVVQVVQVPDPDPGGDDDDDPSVVVVVVVVVVVVD

pLDDT: mean 84.62, std 10.48, range [42.84, 93.12]

Sequence (86 aa):
VRNNSGEMVPFSAFATTSWEKGSASLSRFNGTPAISISGAPATGVSSGVAMDEMEAQAAALDGGYGAAWSGLSYQERLSGSQATML